Protein AF-A6KF03-F1 (afdb_monomer_lite)

Radius of gyration: 18.95 Å; chains: 1; bounding box: 45×36×50 Å

InterPro domains:
  IPR009294 Gamma-secretase subunit Aph-1 [PF06105] (5-38)
  IPR009294 Gamma-secretase subunit Aph-1 [PF06105] (39-144)
  IPR009294 Gamma-secretase subunit Aph-1 [PTHR12889] (39-144)

pLDDT: mean 87.77, std 11.68, range [56.84, 97.94]

Foldseek 3Di:
DAPVLLVVLCCLQCVVLVVCCVVQCVVCVPLLVCLVVVVSQVVVCVVPVPDDRRDLQSNLQVQLLVVLVVVLCVQPVVVSNCSNDPDAPQPVHDDSCVSVVSSNLSNVSNVLSSVLSNQCSVCVVVVPVVSVVVSVVVVVVSVVD

Secondary structure (DSSP, 8-state):
-HHHHHHHHHHHHHHHHHHHIIIIITTSHHHHHHHHTTHHHHHHHHH-TTSPPPPHHHHHHHHHHHHHHHHHHHHHHHHHHHTTSS--S-TTS--TTHHHHHHHHHHHHHHHHHHHHHHHHHHHHTT-HHHHHHHHHHHHHHHT-

Sequence (145 aa):
MTAPVFFGCAFIAFGPALALYLFTIATDPLRVIFLIAGKASEGLKSINPEETAPSMRLLAYVSGLGFGIMSGVFSFVNTLSNALGPGTVGIHGDSPQFFLNSAFMTLVIIMLHVFWGIVFFDGCEKNKWYILLTVLLTHLLVSTQ

Structure (mmCIF, N/CA/C/O backbone):
data_AF-A6KF03-F1
#
_entry.id   AF-A6KF03-F1
#
loop_
_atom_site.group_PDB
_atom_site.id
_atom_site.type_symbol
_atom_site.label_atom_id
_atom_site.label_alt_id
_atom_site.label_comp_id
_atom_site.label_asym_id
_atom_site.label_entity_id
_atom_site.label_seq_id
_atom_site.pdbx_PDB_ins_code
_atom_site.Cartn_x
_atom_site.Cartn_y
_atom_site.Cartn_z
_atom_site.occupancy
_atom_site.B_iso_or_equiv
_atom_site.auth_seq_id
_atom_site.auth_comp_id
_atom_site.auth_asym_id
_atom_site.auth_atom_id
_atom_site.pdbx_PDB_model_num
ATOM 1 N N . MET A 1 1 ? 10.019 3.282 -23.980 1.00 56.84 1 MET A N 1
ATOM 2 C CA . MET A 1 1 ? 9.381 2.595 -22.831 1.00 56.84 1 MET A CA 1
ATOM 3 C C . MET A 1 1 ? 9.131 3.522 -21.633 1.00 56.84 1 MET A C 1
ATOM 5 O O . MET A 1 1 ? 8.214 3.261 -20.875 1.00 56.84 1 MET A O 1
ATOM 9 N N . THR A 1 2 ? 9.873 4.624 -21.498 1.00 75.94 2 THR A N 1
ATOM 10 C CA . THR A 1 2 ? 10.131 5.369 -20.250 1.00 75.94 2 THR A CA 1
ATOM 11 C C . THR A 1 2 ? 8.918 5.920 -19.490 1.00 75.94 2 THR A C 1
ATOM 13 O O . THR A 1 2 ? 8.651 5.500 -18.371 1.00 75.94 2 THR A O 1
ATOM 16 N N . ALA A 1 3 ? 8.144 6.836 -20.076 1.00 87.88 3 ALA A N 1
ATOM 17 C CA . ALA A 1 3 ? 7.003 7.436 -19.378 1.00 87.88 3 ALA A CA 1
ATOM 18 C C . ALA A 1 3 ? 5.793 6.484 -19.248 1.00 87.88 3 ALA A C 1
ATOM 20 O O . ALA A 1 3 ? 5.245 6.384 -18.152 1.00 87.88 3 ALA A O 1
ATOM 21 N N . PRO A 1 4 ? 5.377 5.732 -20.293 1.00 91.81 4 PRO A N 1
ATOM 22 C CA . PRO A 1 4 ? 4.235 4.825 -20.171 1.00 91.81 4 PRO A CA 1
ATOM 23 C C . PRO A 1 4 ? 4.461 3.692 -19.164 1.00 91.81 4 PRO A C 1
ATOM 25 O O . PRO A 1 4 ? 3.544 3.362 -18.416 1.00 91.81 4 PRO A O 1
ATOM 28 N N . VAL A 1 5 ? 5.673 3.120 -19.105 1.00 92.31 5 VAL A N 1
ATOM 29 C CA . VAL A 1 5 ? 6.007 2.080 -18.116 1.00 92.31 5 VAL A CA 1
ATOM 30 C C . VAL A 1 5 ? 6.048 2.674 -16.712 1.00 92.31 5 VAL A C 1
ATOM 32 O O . VAL A 1 5 ? 5.473 2.076 -15.806 1.00 92.31 5 VAL A O 1
ATOM 35 N N . PHE A 1 6 ? 6.642 3.859 -16.533 1.00 95.06 6 PHE A N 1
ATOM 36 C CA . PHE A 1 6 ? 6.627 4.569 -15.253 1.00 95.06 6 PHE A CA 1
ATOM 37 C C . PHE A 1 6 ? 5.198 4.801 -14.746 1.00 95.06 6 PHE A C 1
ATOM 39 O O . PHE A 1 6 ? 4.854 4.343 -13.659 1.00 95.06 6 PHE A O 1
ATOM 46 N N . PHE A 1 7 ? 4.339 5.449 -15.540 1.00 96.25 7 PHE A N 1
ATOM 47 C CA . PHE A 1 7 ? 2.962 5.732 -15.123 1.00 96.25 7 PHE A CA 1
ATOM 48 C C . PHE A 1 7 ? 2.141 4.452 -14.943 1.00 96.25 7 PHE A C 1
ATOM 50 O O . PHE A 1 7 ? 1.396 4.344 -13.973 1.00 96.25 7 PHE A O 1
ATOM 57 N N . GLY A 1 8 ? 2.314 3.456 -15.817 1.00 96.25 8 GLY A N 1
ATOM 58 C CA . GLY A 1 8 ? 1.654 2.157 -15.681 1.00 96.25 8 GLY A CA 1
ATOM 59 C C . GLY A 1 8 ? 2.017 1.458 -14.369 1.00 96.25 8 GLY A C 1
ATOM 60 O O . GLY A 1 8 ? 1.130 1.067 -13.613 1.00 96.25 8 GLY A O 1
ATOM 61 N N . CYS A 1 9 ? 3.309 1.368 -14.049 1.00 96.56 9 CYS A N 1
ATOM 62 C CA . CYS A 1 9 ? 3.778 0.758 -12.806 1.00 96.56 9 CYS A CA 1
ATOM 63 C C . CYS A 1 9 ? 3.357 1.565 -11.571 1.00 96.56 9 CYS A C 1
ATOM 65 O O . CYS A 1 9 ? 2.952 0.980 -10.568 1.00 96.56 9 CYS A O 1
ATOM 67 N N . ALA A 1 10 ? 3.398 2.899 -11.644 1.00 97.19 10 ALA A N 1
ATOM 68 C CA . ALA A 1 10 ? 2.952 3.773 -10.563 1.00 97.19 10 ALA A CA 1
ATOM 69 C C . ALA A 1 10 ? 1.459 3.581 -10.254 1.00 97.19 10 ALA A C 1
ATOM 71 O O . ALA A 1 10 ? 1.082 3.455 -9.089 1.00 97.19 10 ALA A O 1
ATOM 72 N N . PHE A 1 11 ? 0.608 3.513 -11.284 1.00 97.75 11 PHE A N 1
ATOM 73 C CA . PHE A 1 11 ? -0.829 3.305 -11.105 1.00 97.75 11 PHE A CA 1
ATOM 74 C C . PHE A 1 11 ? -1.176 1.890 -10.648 1.00 97.75 11 PHE A C 1
ATOM 76 O O . PHE A 1 11 ? -2.100 1.740 -9.854 1.00 97.75 11 PHE A O 1
ATOM 83 N N . ILE A 1 12 ? -0.433 0.867 -11.075 1.00 97.94 12 ILE A N 1
ATOM 84 C CA . ILE A 1 12 ? -0.610 -0.491 -10.541 1.00 97.94 12 ILE A CA 1
ATOM 85 C C . ILE A 1 12 ? -0.260 -0.516 -9.050 1.00 97.94 12 ILE A C 1
ATOM 87 O O . ILE A 1 12 ? -1.077 -0.950 -8.244 1.00 97.94 12 ILE A O 1
ATOM 91 N N . ALA A 1 13 ? 0.918 -0.009 -8.679 1.00 97.56 13 ALA A N 1
ATOM 92 C CA . ALA A 1 13 ? 1.412 -0.069 -7.307 1.00 97.56 13 ALA A CA 1
ATOM 93 C C . ALA A 1 13 ? 0.579 0.787 -6.340 1.00 97.56 13 ALA A C 1
ATOM 95 O O . ALA A 1 13 ? 0.150 0.311 -5.291 1.00 97.56 13 ALA A O 1
ATOM 96 N N . PHE A 1 14 ? 0.336 2.054 -6.689 1.00 97.88 14 PHE A N 1
ATOM 97 C CA . PHE A 1 14 ? -0.230 3.047 -5.773 1.00 97.88 14 PHE A CA 1
ATOM 98 C C . PHE A 1 14 ? -1.656 3.475 -6.120 1.00 97.88 14 PHE A C 1
ATOM 100 O O . PHE A 1 14 ? -2.293 4.125 -5.297 1.00 97.88 14 PHE A O 1
ATOM 107 N N . GLY A 1 15 ? -2.189 3.125 -7.293 1.00 97.44 15 GLY A N 1
ATOM 108 C CA . GLY A 1 15 ? -3.520 3.560 -7.734 1.00 97.44 15 GLY A CA 1
ATOM 109 C C . GLY A 1 15 ? -4.640 3.166 -6.767 1.00 97.44 15 GLY A C 1
ATOM 110 O O . GLY A 1 15 ? -5.380 4.048 -6.331 1.00 97.44 15 GLY A O 1
ATOM 111 N N . PRO A 1 16 ? -4.744 1.890 -6.350 1.00 96.81 16 PRO A N 1
ATOM 112 C CA . PRO A 1 16 ? -5.735 1.478 -5.357 1.00 96.81 16 PRO A CA 1
ATOM 113 C C . PRO A 1 16 ? -5.558 2.191 -4.013 1.00 96.81 16 PRO A C 1
ATOM 115 O O . PRO A 1 16 ? -6.536 2.651 -3.431 1.00 96.81 16 PRO A O 1
ATOM 118 N N . ALA A 1 17 ? -4.318 2.360 -3.546 1.00 96.00 17 ALA A N 1
ATOM 119 C CA . ALA A 1 17 ?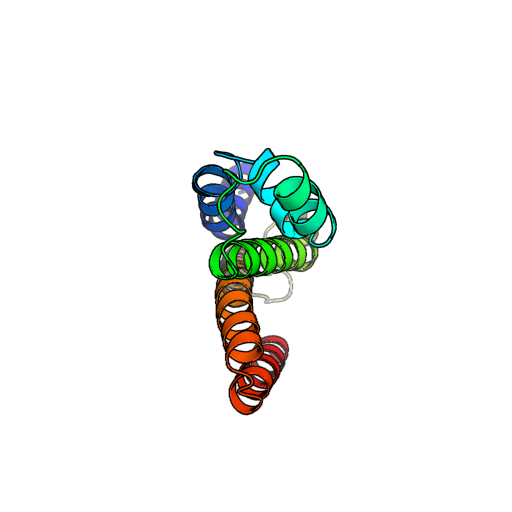 -4.026 3.063 -2.298 1.00 96.00 17 ALA A CA 1
ATOM 120 C C . ALA A 1 17 ? -4.404 4.554 -2.363 1.00 96.00 17 ALA A C 1
ATOM 122 O O . ALA A 1 17 ? -4.962 5.094 -1.410 1.00 96.00 17 ALA A O 1
ATOM 123 N N . LEU A 1 18 ? -4.153 5.203 -3.504 1.00 95.62 18 LEU A N 1
ATOM 124 C CA . LEU A 1 18 ? -4.541 6.584 -3.770 1.00 95.62 18 LEU A CA 1
ATOM 125 C C . LEU A 1 18 ? -6.064 6.730 -3.835 1.00 95.62 18 LEU A C 1
ATOM 127 O O . LEU A 1 18 ? -6.605 7.658 -3.242 1.00 95.62 18 LEU A O 1
ATOM 131 N N . ALA A 1 19 ? -6.762 5.811 -4.506 1.00 95.69 19 ALA A N 1
ATOM 132 C CA . ALA A 1 19 ? -8.222 5.806 -4.548 1.00 95.69 19 ALA A CA 1
ATOM 133 C C . ALA A 1 19 ? -8.807 5.666 -3.136 1.00 95.69 19 ALA A C 1
ATOM 135 O O . ALA A 1 19 ? -9.644 6.469 -2.728 1.00 95.69 19 ALA A O 1
ATOM 136 N N . LEU A 1 20 ? -8.304 4.702 -2.362 1.00 93.56 20 LEU A N 1
ATOM 137 C CA . LEU A 1 20 ? -8.667 4.523 -0.961 1.00 93.56 20 LEU A CA 1
ATOM 138 C C . LEU A 1 20 ? -8.415 5.802 -0.155 1.00 93.56 20 LEU A C 1
ATOM 140 O O . LEU A 1 20 ? -9.325 6.273 0.520 1.00 93.56 20 LEU A O 1
ATOM 144 N N . TYR A 1 21 ? -7.239 6.420 -0.270 1.00 92.38 21 TYR A N 1
ATOM 145 C CA . TYR A 1 21 ? -6.925 7.676 0.413 1.00 92.38 21 TYR A CA 1
ATOM 146 C C . TYR A 1 21 ? -7.903 8.806 0.049 1.00 92.38 21 TYR A C 1
ATOM 148 O O . TYR A 1 21 ? -8.469 9.438 0.943 1.00 92.38 21 TYR A O 1
ATOM 156 N N . LEU A 1 22 ? -8.147 9.038 -1.243 1.00 93.56 22 LEU A N 1
ATOM 157 C CA . LEU A 1 22 ? -9.008 10.122 -1.723 1.00 93.56 22 LEU A CA 1
ATOM 158 C C . LEU A 1 22 ? -10.473 9.948 -1.301 1.00 93.56 22 LEU A C 1
ATOM 160 O O . LEU A 1 22 ? -11.103 10.914 -0.878 1.00 93.56 22 LEU A O 1
ATOM 164 N N . PHE A 1 23 ? -11.010 8.729 -1.385 1.00 89.69 23 PHE A N 1
ATOM 165 C CA . PHE A 1 23 ? -12.417 8.465 -1.067 1.00 89.69 23 PHE A CA 1
ATOM 166 C C . PHE A 1 23 ? -12.702 8.267 0.424 1.00 89.69 23 PHE A C 1
ATOM 168 O O . PHE A 1 23 ? -13.864 8.306 0.816 1.00 89.69 23 PHE A O 1
ATOM 175 N N . THR A 1 24 ? -11.683 8.021 1.254 1.00 86.38 24 THR A N 1
ATOM 176 C CA . THR A 1 24 ? -11.899 7.731 2.684 1.00 86.38 24 THR A CA 1
ATOM 177 C C . THR A 1 24 ? -11.248 8.739 3.620 1.00 86.38 24 THR A C 1
ATOM 179 O O . THR A 1 24 ? -11.886 9.166 4.578 1.00 86.38 24 THR A O 1
ATOM 182 N N . ILE A 1 25 ? -10.003 9.144 3.362 1.00 86.31 25 ILE A N 1
ATOM 183 C CA . ILE A 1 25 ? -9.245 10.035 4.251 1.00 86.31 25 ILE A CA 1
ATOM 184 C C . ILE A 1 25 ? -9.424 11.491 3.828 1.00 86.31 25 ILE A C 1
ATOM 186 O O . ILE A 1 25 ? -9.673 12.348 4.672 1.00 86.31 25 ILE A O 1
ATOM 190 N N . ALA A 1 26 ? -9.328 11.782 2.529 1.00 87.94 26 ALA A N 1
ATOM 191 C CA . ALA A 1 26 ? -9.373 13.159 2.038 1.00 87.94 26 ALA A CA 1
ATOM 192 C C . ALA A 1 26 ? -10.765 13.809 2.151 1.00 87.94 26 ALA A C 1
ATOM 194 O O . ALA A 1 26 ? -10.866 15.032 2.101 1.00 87.94 26 ALA A O 1
ATOM 195 N N . THR A 1 27 ? -11.830 13.018 2.322 1.00 84.50 27 THR A N 1
ATOM 196 C CA . THR A 1 27 ? -13.196 13.530 2.513 1.00 84.50 27 THR A CA 1
ATOM 197 C C . THR A 1 27 ? -13.391 14.189 3.881 1.00 84.50 27 THR A C 1
ATOM 199 O O . THR A 1 27 ? -14.152 15.146 3.982 1.00 84.50 27 THR A O 1
ATOM 202 N N . ASP A 1 28 ? -12.697 13.713 4.920 1.00 81.19 28 ASP A N 1
ATOM 203 C CA . ASP A 1 28 ? -12.782 14.270 6.277 1.00 81.19 28 ASP A CA 1
ATOM 204 C C . ASP A 1 28 ? -11.419 14.190 7.002 1.00 81.19 28 ASP A C 1
ATOM 206 O O . ASP A 1 28 ? -11.222 13.400 7.935 1.00 81.19 28 ASP A O 1
ATOM 210 N N . PRO A 1 29 ? -10.424 14.981 6.553 1.00 78.75 29 PRO A N 1
ATOM 211 C CA . PRO A 1 29 ? -9.049 14.868 7.034 1.00 78.75 29 PRO A CA 1
ATOM 212 C C . PRO A 1 29 ? -8.907 15.291 8.500 1.00 78.75 29 PRO A C 1
ATOM 214 O O . PRO A 1 29 ? -8.091 14.724 9.225 1.00 78.75 29 PRO A O 1
ATOM 217 N N . LEU A 1 30 ? -9.714 16.254 8.962 1.00 74.38 30 LEU A N 1
ATOM 218 C CA . LEU A 1 30 ? -9.687 16.726 10.348 1.00 74.38 30 LEU A CA 1
ATOM 219 C C . LEU A 1 30 ? -10.111 15.615 11.308 1.00 74.38 30 LEU A C 1
ATOM 221 O O . LEU A 1 30 ? -9.406 15.349 12.283 1.00 74.38 30 LEU A O 1
ATOM 225 N N . ARG A 1 31 ? -11.196 14.899 10.994 1.00 70.56 31 ARG A N 1
ATOM 226 C CA . ARG A 1 31 ? -11.654 13.766 11.801 1.00 70.56 31 ARG A CA 1
ATOM 227 C C . ARG A 1 31 ? -10.596 12.671 11.901 1.00 70.56 31 ARG A C 1
ATOM 229 O O . ARG A 1 31 ? -10.385 12.132 12.985 1.00 70.56 31 ARG A O 1
ATOM 236 N N . VAL A 1 32 ? -9.897 12.370 10.804 1.00 74.12 32 VAL A N 1
ATOM 237 C CA . VAL A 1 32 ? -8.805 11.379 10.787 1.00 74.12 32 VAL A CA 1
ATOM 238 C C . VAL A 1 32 ? -7.612 11.823 11.643 1.00 74.12 32 VAL A C 1
ATOM 240 O O . VAL A 1 32 ? -7.046 11.010 12.376 1.00 74.12 32 VAL A O 1
ATOM 243 N N . ILE A 1 33 ? -7.250 13.107 11.613 1.00 73.69 33 ILE A N 1
ATOM 244 C CA . ILE A 1 33 ? -6.171 13.652 12.451 1.00 73.69 33 ILE A CA 1
ATOM 245 C C . ILE A 1 33 ? -6.530 13.536 13.940 1.00 73.69 33 ILE A C 1
ATOM 247 O O . ILE A 1 33 ? -5.717 13.054 14.732 1.00 73.69 33 ILE A O 1
ATOM 251 N N . PHE A 1 34 ? -7.755 13.904 14.324 1.00 66.62 34 PHE A N 1
ATOM 252 C CA . PHE A 1 34 ? -8.215 13.777 15.712 1.00 66.62 34 PHE A CA 1
ATOM 253 C C . PHE A 1 34 ? -8.321 12.315 16.176 1.00 66.62 34 PHE A C 1
ATOM 255 O O . PHE A 1 34 ? -7.983 12.014 17.322 1.00 66.62 34 PHE A O 1
ATOM 262 N N . LEU A 1 35 ? -8.709 11.403 15.277 1.00 69.12 35 LEU A N 1
ATOM 263 C CA . LEU A 1 35 ? -8.715 9.949 15.488 1.00 69.12 35 LEU A CA 1
ATOM 264 C C . LEU A 1 35 ? -7.331 9.405 15.870 1.00 69.12 35 LEU A C 1
ATOM 266 O O . LEU A 1 35 ? -7.214 8.633 16.820 1.00 69.12 35 LEU A O 1
ATOM 270 N N . ILE A 1 36 ? -6.284 9.812 15.146 1.00 68.44 36 ILE A N 1
ATOM 271 C CA . ILE A 1 36 ? -4.901 9.372 15.401 1.00 68.44 36 ILE A CA 1
ATOM 272 C C . ILE A 1 36 ? -4.360 9.996 16.691 1.00 68.44 36 ILE A C 1
ATOM 274 O O . ILE A 1 36 ? -3.629 9.350 17.441 1.00 68.44 36 ILE A O 1
ATOM 278 N N . ALA A 1 37 ? -4.744 11.239 16.980 1.00 67.38 37 ALA A N 1
ATOM 279 C CA . ALA A 1 37 ? -4.289 11.959 18.160 1.00 67.38 37 ALA A CA 1
ATOM 280 C C . ALA A 1 37 ? -4.878 11.437 19.488 1.00 67.38 37 ALA A C 1
ATOM 282 O O . ALA A 1 37 ? -4.523 11.991 20.527 1.00 67.38 37 ALA A O 1
ATOM 283 N N . GLY A 1 38 ? -5.719 10.387 19.477 1.00 59.25 38 GLY A N 1
ATOM 284 C CA . GLY A 1 38 ? -6.126 9.530 20.608 1.00 59.25 38 GLY A CA 1
ATOM 285 C C . GLY A 1 38 ? -6.555 10.266 21.885 1.00 59.25 38 GLY A C 1
ATOM 286 O O . GLY A 1 38 ? -7.739 10.437 22.156 1.00 59.25 38 GLY A O 1
ATOM 287 N N . LYS A 1 39 ? -5.574 10.760 22.645 1.00 60.41 39 LYS A N 1
ATOM 288 C CA . LYS A 1 39 ? -5.724 11.694 23.774 1.00 60.41 39 LYS A CA 1
ATOM 289 C C . LYS A 1 39 ? -6.515 12.957 23.414 1.00 60.41 39 LYS A C 1
ATOM 291 O O . LYS A 1 39 ? -7.273 13.463 24.236 1.00 60.41 39 LYS A O 1
ATOM 296 N N . ALA A 1 40 ? -6.349 13.469 22.193 1.00 59.84 40 ALA A N 1
ATOM 297 C CA . ALA A 1 40 ? -7.077 14.646 21.729 1.00 59.84 40 ALA A CA 1
ATOM 298 C C . ALA A 1 40 ? -8.574 14.362 21.560 1.00 59.84 40 ALA A C 1
ATOM 300 O O . ALA A 1 40 ? -9.375 15.239 21.850 1.00 59.84 40 ALA A O 1
ATOM 301 N N . SER A 1 41 ? -8.959 13.142 21.164 1.00 60.34 41 SER A N 1
ATOM 302 C CA . SER A 1 41 ? -10.371 12.761 21.048 1.00 60.34 41 SER A CA 1
ATOM 303 C C . SER A 1 41 ? -11.056 12.660 22.414 1.00 60.34 41 SER A C 1
ATOM 305 O O . SER A 1 41 ? -12.185 13.122 22.561 1.00 60.34 41 SER A O 1
ATOM 307 N N . GLU A 1 42 ? -10.371 12.130 23.434 1.00 64.94 42 GLU A N 1
ATOM 308 C CA . GLU A 1 42 ? -10.876 12.145 24.816 1.00 64.94 42 GLU A CA 1
ATOM 309 C C . GLU A 1 42 ? -11.058 13.582 25.333 1.00 64.94 42 GLU A C 1
ATOM 311 O O . GLU A 1 42 ? -12.075 13.895 25.954 1.00 64.94 42 GLU A O 1
ATOM 316 N N . GLY A 1 43 ? -10.111 14.475 25.018 1.00 65.50 43 GLY A N 1
ATOM 317 C CA . GLY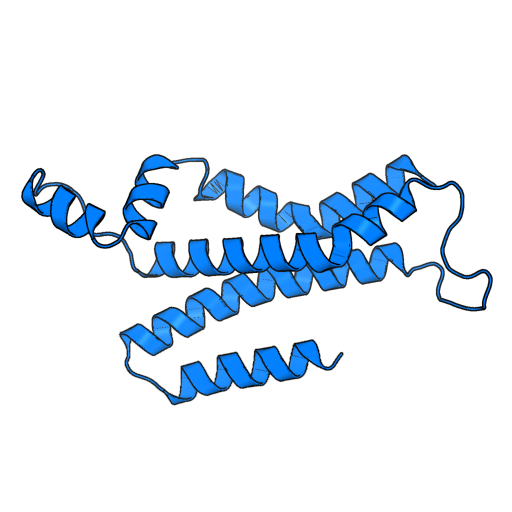 A 1 43 ? -10.206 15.900 25.339 1.00 65.50 43 GLY A CA 1
ATOM 318 C C . GLY A 1 43 ? -11.334 16.618 24.587 1.00 65.50 43 GLY A C 1
ATOM 319 O O . GLY A 1 43 ? -12.082 17.380 25.194 1.00 65.50 43 GLY A O 1
ATOM 320 N N . LEU A 1 44 ? -11.515 16.337 23.296 1.00 63.81 44 LEU A N 1
ATOM 321 C CA . LEU A 1 44 ? -12.544 16.961 22.459 1.00 63.81 44 LEU A CA 1
ATOM 322 C C . LEU A 1 44 ? -13.954 16.526 22.880 1.00 63.81 44 LEU A C 1
ATOM 324 O O . LEU A 1 44 ? -14.832 17.372 23.033 1.00 63.81 44 LEU A O 1
ATOM 328 N N . LYS A 1 45 ? -14.133 15.250 23.241 1.00 64.94 45 LYS A N 1
ATOM 329 C CA . LYS A 1 45 ? -15.384 14.714 23.800 1.00 64.94 45 LYS A CA 1
ATOM 330 C C . LYS A 1 45 ? -15.771 15.353 25.140 1.00 64.94 45 LYS A C 1
ATOM 332 O O . LYS A 1 45 ? -16.953 15.447 25.457 1.00 64.94 45 LYS A O 1
ATOM 337 N N . SER A 1 46 ? -14.789 15.801 25.928 1.00 69.50 46 SER A N 1
ATOM 338 C CA . SER A 1 46 ? -15.043 16.529 27.181 1.00 69.50 46 SER A CA 1
ATOM 339 C C . SER A 1 46 ? -15.536 17.968 26.962 1.00 69.50 46 SER A C 1
ATOM 341 O O . SER A 1 46 ? -16.182 18.530 27.843 1.00 69.50 46 SER A O 1
ATOM 343 N N . ILE A 1 47 ? -15.263 18.548 25.785 1.00 73.19 47 ILE A N 1
ATOM 344 C CA . ILE A 1 47 ? -15.621 19.926 25.408 1.00 73.19 47 ILE A CA 1
ATOM 345 C C . ILE A 1 47 ? -16.885 19.948 24.533 1.00 73.19 47 ILE A C 1
ATOM 347 O O . ILE A 1 47 ? -17.701 20.858 24.662 1.00 73.19 47 ILE A O 1
ATOM 351 N N . ASN A 1 48 ? -17.069 18.945 23.670 1.00 69.94 48 ASN A N 1
ATOM 352 C CA . ASN A 1 48 ? -18.229 18.792 22.799 1.00 69.94 48 ASN A CA 1
ATOM 353 C C . ASN A 1 48 ? -18.838 17.375 22.920 1.00 69.94 48 ASN A C 1
ATOM 355 O O . ASN A 1 48 ? -18.406 16.452 22.225 1.00 69.94 48 ASN A O 1
ATOM 359 N N . PRO A 1 49 ? -19.854 17.177 23.781 1.00 64.19 49 PRO A N 1
ATOM 360 C CA . PRO A 1 49 ? -20.445 15.863 24.040 1.00 64.19 49 PRO A CA 1
ATOM 361 C C . PRO A 1 49 ? -21.281 15.303 22.876 1.00 64.19 49 PRO A C 1
ATOM 363 O O . PRO A 1 49 ? -21.622 14.121 22.908 1.00 64.19 49 PRO A O 1
ATOM 366 N N . GLU A 1 50 ? -21.603 16.108 21.855 1.00 61.62 50 GLU A N 1
ATOM 367 C CA . GLU A 1 50 ? -22.285 15.631 20.640 1.00 61.62 50 GLU A CA 1
ATOM 368 C C . GLU A 1 50 ? -21.339 14.925 19.656 1.00 61.62 50 GLU A C 1
ATOM 370 O O . GLU A 1 50 ? -21.785 14.307 18.685 1.00 61.62 50 GLU A O 1
ATOM 375 N N . GLU A 1 51 ? -20.025 14.974 19.891 1.00 61.75 51 GLU A N 1
ATOM 376 C CA . GLU A 1 51 ? -19.067 14.374 18.976 1.00 61.75 51 GLU A CA 1
ATOM 377 C C . GLU A 1 51 ? -19.066 12.841 19.091 1.00 61.75 51 GLU A C 1
ATOM 379 O O . GLU A 1 51 ? -18.811 12.238 20.140 1.00 61.75 51 GLU A O 1
ATOM 384 N N . THR A 1 52 ? -19.384 12.182 17.976 1.00 59.62 52 THR A N 1
ATOM 385 C CA . THR A 1 52 ? -19.482 10.722 17.914 1.00 59.62 52 THR A CA 1
ATOM 386 C C . THR A 1 52 ? -18.104 10.102 18.126 1.00 59.62 52 THR A C 1
ATOM 388 O O . THR A 1 52 ? -17.151 10.456 17.433 1.00 59.62 52 THR A O 1
ATOM 391 N N . ALA A 1 53 ? -18.004 9.148 19.059 1.00 57.75 53 ALA A N 1
ATOM 392 C CA . ALA A 1 53 ? -16.740 8.504 19.398 1.00 57.75 53 ALA A CA 1
ATOM 393 C C . ALA A 1 53 ? -16.005 7.974 18.145 1.00 57.75 53 ALA A C 1
ATOM 395 O O . ALA A 1 53 ? -16.645 7.418 17.242 1.00 57.75 53 ALA A O 1
ATOM 396 N N . PRO A 1 54 ? -14.670 8.119 18.083 1.00 63.00 54 PRO A N 1
ATOM 397 C CA . PRO A 1 54 ? -13.869 7.610 16.979 1.00 63.00 54 PRO A CA 1
ATOM 398 C C . PRO A 1 54 ? -14.098 6.108 16.781 1.00 63.00 54 PRO A C 1
ATOM 400 O O . PRO A 1 54 ? -13.919 5.314 17.703 1.00 63.00 54 PRO A O 1
ATOM 403 N N . SER A 1 55 ? -14.480 5.684 15.572 1.00 73.25 55 SER A N 1
ATOM 404 C CA . SER A 1 55 ? -14.650 4.257 15.292 1.00 73.25 55 SER A CA 1
ATOM 405 C C . SER A 1 55 ? -13.279 3.581 15.190 1.00 73.25 55 SER A C 1
ATOM 407 O O . SER A 1 55 ? -12.526 3.877 14.259 1.00 73.25 55 SER A O 1
ATOM 409 N N . MET A 1 56 ? -12.984 2.632 16.085 1.00 77.31 56 MET A N 1
ATOM 410 C CA . MET A 1 56 ? -11.750 1.821 16.082 1.00 77.31 56 MET A CA 1
ATOM 411 C C . MET A 1 56 ? -11.454 1.206 14.702 1.00 77.31 56 MET A C 1
ATOM 413 O O . MET A 1 56 ? -10.309 1.124 14.273 1.00 77.31 56 MET A O 1
ATOM 417 N N . ARG A 1 57 ? -12.505 0.852 13.953 1.00 82.62 57 ARG A N 1
ATOM 418 C CA . ARG A 1 57 ? -12.410 0.323 12.583 1.00 82.62 57 ARG A CA 1
ATOM 419 C C . ARG A 1 57 ? -11.773 1.303 11.597 1.00 82.62 57 ARG A C 1
ATOM 421 O O . ARG A 1 57 ? -10.957 0.892 10.779 1.00 82.62 57 ARG A O 1
ATOM 428 N N . LEU A 1 58 ? -12.135 2.584 11.675 1.00 84.50 58 LEU A N 1
ATOM 429 C CA . LEU A 1 58 ? -11.554 3.621 10.822 1.00 84.50 58 LEU A CA 1
ATOM 430 C C . LEU A 1 58 ? -10.087 3.854 11.190 1.00 84.50 58 LEU A C 1
ATOM 432 O O . LEU A 1 58 ? -9.254 3.935 10.297 1.00 84.50 58 LEU A O 1
ATOM 436 N N . LEU A 1 59 ? -9.758 3.876 12.486 1.00 84.62 59 LEU A N 1
ATOM 437 C CA . LEU A 1 59 ? -8.370 3.978 12.945 1.00 84.62 59 LEU A CA 1
ATOM 438 C C . LEU A 1 59 ? -7.520 2.807 12.433 1.00 84.62 59 LEU A C 1
ATOM 440 O O . LEU A 1 59 ? -6.436 3.022 11.896 1.00 84.62 59 LEU A O 1
ATOM 444 N N . ALA A 1 60 ? -8.035 1.582 12.544 1.00 90.62 60 ALA A N 1
ATOM 445 C CA . ALA A 1 60 ? -7.359 0.378 12.082 1.00 90.62 60 ALA A CA 1
ATOM 446 C C . ALA A 1 60 ? -7.087 0.396 10.575 1.00 90.62 60 ALA A C 1
ATOM 448 O O . ALA A 1 60 ? -5.982 0.089 10.126 1.00 90.62 60 ALA A O 1
ATOM 449 N N . TYR A 1 61 ? -8.092 0.802 9.801 1.00 91.88 61 TYR A N 1
ATOM 450 C CA . TYR A 1 61 ? -7.989 0.944 8.357 1.00 91.88 61 TYR A CA 1
ATOM 451 C C . TYR A 1 61 ? -6.986 2.039 7.953 1.00 91.88 61 TYR A C 1
ATOM 453 O O . TYR A 1 61 ? -6.106 1.779 7.134 1.00 91.88 61 TYR A O 1
ATOM 461 N N . VAL A 1 62 ? -7.067 3.235 8.552 1.00 91.12 62 VAL A N 1
ATOM 462 C CA . VAL A 1 62 ? -6.149 4.351 8.255 1.00 91.12 62 VAL A CA 1
ATOM 463 C C . VAL A 1 62 ? -4.715 3.992 8.639 1.00 91.12 62 VAL A C 1
ATOM 465 O O . VAL A 1 62 ? -3.790 4.262 7.874 1.00 91.12 62 VAL A O 1
ATOM 468 N N . SER A 1 63 ? -4.526 3.348 9.793 1.00 91.69 63 SER A N 1
ATOM 469 C CA . SER A 1 63 ? -3.216 2.877 10.241 1.00 91.69 63 SER A CA 1
ATOM 470 C C . SER A 1 63 ? -2.626 1.858 9.262 1.00 91.69 63 SER A C 1
ATOM 472 O O . SER A 1 63 ? -1.500 2.046 8.801 1.00 91.69 63 SER A O 1
ATOM 474 N N . GLY A 1 64 ? -3.396 0.833 8.878 1.00 95.25 64 GLY A N 1
ATOM 475 C CA . GLY A 1 64 ? -2.960 -0.174 7.909 1.00 95.25 64 GLY A CA 1
ATOM 476 C C . GLY A 1 64 ? -2.636 0.418 6.534 1.00 95.25 64 GLY A C 1
ATOM 477 O O . GLY A 1 64 ? -1.596 0.103 5.957 1.00 95.25 64 GLY A O 1
ATOM 478 N N . LEU A 1 65 ? -3.472 1.335 6.032 1.00 95.56 65 LEU A N 1
ATOM 479 C CA . LEU A 1 65 ? -3.232 2.032 4.764 1.00 95.56 65 LEU A CA 1
ATOM 480 C C . LEU A 1 65 ? -1.955 2.881 4.811 1.00 95.56 65 LEU A C 1
ATOM 482 O O . LEU A 1 65 ? -1.162 2.838 3.872 1.00 95.56 65 LEU A O 1
ATOM 486 N N . GLY A 1 66 ? -1.726 3.608 5.908 1.00 94.94 66 GLY A N 1
ATOM 487 C CA . GLY A 1 66 ? -0.519 4.410 6.106 1.00 94.94 66 GLY A CA 1
ATOM 488 C C . GLY A 1 66 ? 0.756 3.563 6.113 1.00 94.94 66 GLY A C 1
ATOM 489 O O . GLY A 1 66 ? 1.698 3.868 5.379 1.00 94.94 66 GLY A O 1
ATOM 490 N N . PHE A 1 67 ? 0.771 2.466 6.879 1.00 95.19 67 PHE A N 1
ATOM 491 C CA . PHE A 1 67 ? 1.901 1.532 6.880 1.00 95.19 67 PHE A CA 1
ATOM 492 C C . PHE A 1 67 ? 2.131 0.902 5.504 1.00 95.19 67 PHE A C 1
ATOM 494 O O . PHE A 1 67 ? 3.272 0.842 5.047 1.00 95.19 67 PHE A O 1
ATOM 501 N N . GLY A 1 68 ? 1.058 0.492 4.822 1.00 96.81 68 GLY A N 1
ATOM 502 C CA . GLY A 1 68 ? 1.133 -0.065 3.476 1.00 96.81 68 GLY A CA 1
ATOM 503 C C . GLY A 1 68 ? 1.772 0.904 2.486 1.00 96.81 68 GLY A C 1
ATOM 504 O O . GLY A 1 68 ? 2.761 0.550 1.846 1.00 96.81 68 GLY A O 1
ATOM 505 N N . ILE A 1 69 ? 1.262 2.139 2.397 1.00 96.88 69 ILE A N 1
ATOM 506 C CA . ILE A 1 69 ? 1.791 3.169 1.488 1.00 96.88 69 ILE A CA 1
ATOM 507 C C . ILE A 1 69 ? 3.269 3.438 1.772 1.00 96.88 69 ILE A C 1
ATOM 509 O O . ILE A 1 69 ? 4.067 3.445 0.837 1.00 96.88 69 ILE A O 1
ATOM 513 N N . MET A 1 70 ? 3.654 3.618 3.039 1.00 96.31 70 MET A N 1
ATOM 514 C CA . MET A 1 70 ? 5.052 3.884 3.391 1.00 96.31 70 MET A CA 1
ATOM 515 C C . MET A 1 70 ? 5.964 2.707 3.035 1.00 96.31 70 MET A C 1
ATOM 517 O O . MET A 1 70 ? 7.011 2.915 2.424 1.00 96.31 70 MET A O 1
ATOM 521 N N . SER A 1 71 ? 5.548 1.474 3.330 1.00 95.25 71 SER A N 1
ATOM 522 C CA . SER A 1 71 ? 6.274 0.261 2.934 1.00 95.25 71 SER A CA 1
ATOM 523 C C . SER A 1 71 ? 6.442 0.166 1.408 1.00 95.25 71 SER A C 1
ATOM 525 O O . SER A 1 71 ? 7.540 -0.075 0.896 1.00 95.25 71 SER A O 1
ATOM 527 N N . GLY A 1 72 ? 5.378 0.457 0.655 1.00 95.69 72 GLY A N 1
ATOM 528 C CA . GLY A 1 72 ? 5.409 0.490 -0.806 1.00 95.69 72 GLY A CA 1
ATOM 529 C C . GLY A 1 72 ? 6.320 1.584 -1.371 1.00 95.69 72 GLY A C 1
ATOM 530 O O . GLY A 1 72 ? 7.075 1.345 -2.312 1.00 95.69 72 GLY A O 1
ATOM 531 N N . VAL A 1 73 ? 6.306 2.776 -0.769 1.00 96.69 73 VAL A N 1
ATOM 532 C CA . VAL A 1 73 ? 7.178 3.892 -1.160 1.00 96.69 73 VAL A CA 1
ATOM 533 C C . VAL A 1 73 ? 8.648 3.526 -0.965 1.00 96.69 73 VAL A C 1
ATOM 535 O O . VAL A 1 73 ? 9.442 3.675 -1.895 1.00 96.69 73 VAL A O 1
ATOM 538 N N . PHE A 1 74 ? 8.999 2.991 0.207 1.00 95.06 74 PHE A N 1
ATOM 539 C CA . PHE A 1 74 ? 10.370 2.585 0.522 1.00 95.06 74 PHE A CA 1
ATOM 540 C C . PHE A 1 74 ? 10.879 1.459 -0.385 1.00 95.06 74 PHE A C 1
ATOM 542 O O . PHE A 1 74 ? 12.040 1.480 -0.791 1.00 95.06 74 PHE A O 1
ATOM 549 N N . SER A 1 75 ? 10.023 0.493 -0.720 1.00 92.94 75 SER A N 1
ATOM 550 C CA . SER A 1 75 ? 10.413 -0.664 -1.534 1.00 92.94 75 SER A CA 1
ATOM 551 C C . SER A 1 75 ? 10.491 -0.370 -3.034 1.00 92.94 75 SER A C 1
ATOM 553 O O . SER A 1 75 ? 11.316 -0.974 -3.720 1.00 92.94 75 SER A O 1
ATOM 555 N N . PHE A 1 76 ? 9.669 0.546 -3.562 1.00 95.94 76 PHE A N 1
ATOM 556 C CA . PHE A 1 76 ? 9.493 0.662 -5.012 1.00 95.94 76 PHE A CA 1
ATOM 557 C C . PHE A 1 76 ? 9.893 1.997 -5.631 1.00 95.94 76 PHE A C 1
ATOM 559 O O . PHE A 1 76 ? 10.257 1.997 -6.801 1.00 95.94 76 PHE A O 1
ATOM 566 N N . VAL A 1 77 ? 9.895 3.128 -4.917 1.00 95.75 77 VAL A N 1
ATOM 567 C CA . VAL A 1 77 ? 10.081 4.446 -5.570 1.00 95.75 77 VAL A CA 1
ATOM 568 C C . VAL A 1 77 ? 11.434 4.584 -6.272 1.00 95.75 77 VAL A C 1
ATOM 570 O O . VAL A 1 77 ? 11.495 5.104 -7.386 1.00 95.75 77 VAL A O 1
ATOM 573 N N . ASN A 1 78 ? 12.507 4.056 -5.680 1.00 95.25 78 ASN A N 1
ATOM 574 C CA . ASN A 1 78 ? 13.829 4.067 -6.315 1.00 95.25 78 ASN A CA 1
ATOM 575 C C . ASN A 1 78 ? 13.849 3.219 -7.594 1.00 95.25 78 ASN A C 1
ATOM 577 O O . ASN A 1 78 ? 14.325 3.661 -8.637 1.00 95.25 78 ASN A O 1
ATOM 581 N N . THR A 1 79 ? 13.270 2.020 -7.536 1.00 93.56 79 THR A N 1
ATOM 582 C CA . THR A 1 79 ? 13.128 1.138 -8.698 1.00 93.56 79 THR A CA 1
ATOM 583 C C . THR A 1 79 ? 12.249 1.773 -9.772 1.00 93.56 79 THR A C 1
ATOM 585 O O . THR A 1 79 ? 12.606 1.778 -10.944 1.00 93.56 79 THR A O 1
ATOM 588 N N . LEU A 1 80 ? 11.129 2.370 -9.383 1.00 94.75 80 LEU A N 1
ATOM 589 C CA . LEU A 1 80 ? 10.210 3.059 -10.277 1.00 94.75 80 LEU A CA 1
ATOM 590 C C . LEU A 1 80 ? 10.895 4.232 -10.992 1.00 94.75 80 LEU A C 1
ATOM 592 O O . LEU A 1 80 ? 10.678 4.417 -12.186 1.00 94.75 80 LEU A O 1
ATOM 596 N N . SER A 1 81 ? 11.773 4.971 -10.307 1.00 94.62 81 SER A N 1
ATOM 597 C CA . SER A 1 81 ? 12.593 6.025 -10.921 1.00 94.62 81 SER A CA 1
ATOM 598 C C . SER A 1 81 ? 13.466 5.483 -12.060 1.00 94.62 81 SER A C 1
ATOM 600 O O . SER A 1 81 ? 13.520 6.074 -13.139 1.00 94.62 81 SER A O 1
ATOM 602 N N . ASN A 1 82 ? 14.063 4.299 -11.884 1.00 92.56 82 ASN A N 1
ATOM 603 C CA . ASN A 1 82 ? 14.877 3.665 -12.926 1.00 92.56 82 ASN A CA 1
ATOM 604 C C . ASN A 1 82 ? 14.065 3.302 -14.184 1.00 92.56 82 ASN A C 1
ATOM 606 O O . ASN A 1 82 ? 14.634 3.250 -15.274 1.00 92.56 82 ASN A O 1
ATOM 610 N N . ALA A 1 83 ? 12.744 3.112 -14.073 1.00 92.50 83 ALA A N 1
ATOM 611 C CA . ALA A 1 83 ? 11.874 2.829 -15.219 1.00 92.50 83 ALA A CA 1
ATOM 612 C C . ALA A 1 83 ? 11.724 4.020 -16.189 1.00 92.50 83 ALA A C 1
ATOM 614 O O . ALA A 1 83 ? 11.295 3.835 -17.329 1.00 92.50 83 ALA A O 1
ATOM 615 N N . LEU A 1 84 ? 12.099 5.238 -15.770 1.00 93.75 84 LEU A N 1
ATOM 616 C CA . LEU A 1 84 ? 12.181 6.408 -16.654 1.00 93.75 84 LEU A CA 1
ATOM 617 C C . LEU A 1 84 ? 13.386 6.343 -17.606 1.00 93.75 84 LEU A C 1
ATOM 619 O O . LEU A 1 84 ? 13.441 7.107 -18.571 1.00 93.75 84 LEU A O 1
ATOM 623 N N . GLY A 1 85 ? 14.347 5.450 -17.360 1.00 90.44 85 GLY A N 1
ATOM 624 C CA . GLY A 1 85 ? 15.491 5.226 -18.236 1.00 90.44 85 GLY A CA 1
ATOM 625 C C . GLY A 1 85 ? 15.107 4.482 -19.524 1.00 90.44 85 GLY A C 1
ATOM 626 O O . GLY A 1 85 ? 14.168 3.689 -19.532 1.00 90.44 85 GLY A O 1
ATOM 627 N N . PRO A 1 86 ? 15.825 4.697 -20.642 1.00 89.44 86 PRO A N 1
ATOM 628 C CA . PRO A 1 86 ? 15.496 4.082 -21.932 1.00 89.44 86 PRO A CA 1
ATOM 629 C C . PRO A 1 86 ? 15.685 2.554 -21.970 1.00 89.44 86 PRO A C 1
ATOM 631 O O . PRO A 1 86 ? 15.176 1.915 -22.890 1.00 89.44 86 PRO A O 1
ATOM 634 N N . GLY A 1 87 ? 16.400 1.977 -20.998 1.00 87.00 87 GLY A N 1
ATOM 635 C CA . GLY A 1 87 ? 16.644 0.540 -20.880 1.00 87.00 87 GLY A CA 1
ATOM 636 C C . GLY A 1 87 ? 15.654 -0.170 -19.952 1.00 87.00 87 GLY A C 1
ATOM 637 O O . GLY A 1 87 ? 15.110 0.430 -19.031 1.00 87.00 87 GLY A O 1
ATOM 638 N N . THR A 1 88 ? 15.455 -1.469 -20.183 1.00 86.88 88 THR A N 1
ATOM 639 C CA . THR A 1 88 ? 14.754 -2.370 -19.255 1.00 86.88 88 THR A CA 1
ATOM 640 C C . THR A 1 88 ? 15.744 -3.319 -18.578 1.00 86.88 88 THR A C 1
ATOM 642 O O . THR A 1 88 ? 16.869 -3.496 -19.050 1.00 86.88 88 THR A O 1
ATOM 645 N N . VAL A 1 89 ? 15.329 -3.928 -17.470 1.00 88.94 89 VAL A N 1
ATOM 646 C CA . VAL A 1 89 ? 16.098 -4.977 -16.786 1.00 88.94 89 VAL A CA 1
ATOM 647 C C . VAL A 1 89 ? 16.218 -6.205 -17.700 1.00 88.94 89 VAL A C 1
ATOM 649 O O . VAL A 1 89 ? 15.296 -6.495 -18.461 1.00 88.94 89 VAL A O 1
ATOM 652 N N . GLY A 1 90 ? 17.356 -6.906 -17.650 1.00 89.62 90 GLY A N 1
ATOM 653 C CA . GLY A 1 90 ? 17.551 -8.161 -18.393 1.00 89.62 90 GLY A CA 1
ATOM 654 C C . GLY A 1 90 ? 18.866 -8.311 -19.157 1.00 89.62 90 GLY A C 1
ATOM 655 O O . GLY A 1 90 ? 19.098 -9.359 -19.751 1.00 89.62 90 GLY A O 1
ATOM 656 N N . ILE A 1 91 ? 19.769 -7.322 -19.119 1.00 89.88 91 ILE A N 1
ATOM 657 C CA . ILE A 1 91 ? 21.064 -7.426 -19.822 1.00 89.88 91 ILE A CA 1
ATOM 658 C C . ILE A 1 91 ? 21.946 -8.570 -19.280 1.00 89.88 91 ILE A C 1
ATOM 660 O O . ILE A 1 91 ? 22.746 -9.131 -20.020 1.00 89.88 91 ILE A O 1
ATOM 664 N N . HIS A 1 92 ? 21.757 -8.945 -18.009 1.00 91.88 92 HIS A N 1
ATOM 665 C CA . HIS A 1 92 ? 22.437 -10.063 -17.344 1.00 91.88 92 HIS A CA 1
ATOM 666 C C . HIS A 1 92 ? 21.571 -11.338 -17.260 1.00 91.88 92 HIS A C 1
ATOM 668 O O . HIS A 1 92 ? 21.880 -12.233 -16.481 1.00 91.88 92 HIS A O 1
ATOM 674 N N . GLY A 1 93 ? 20.494 -11.441 -18.052 1.00 90.50 93 GLY A N 1
ATOM 675 C CA . GLY A 1 93 ? 19.600 -12.610 -18.067 1.00 90.50 93 GLY A CA 1
ATOM 676 C C . GLY A 1 93 ? 18.390 -12.528 -17.127 1.00 90.50 93 GLY A C 1
ATOM 677 O O . GLY A 1 93 ? 17.607 -13.472 -17.065 1.00 90.50 93 GLY A O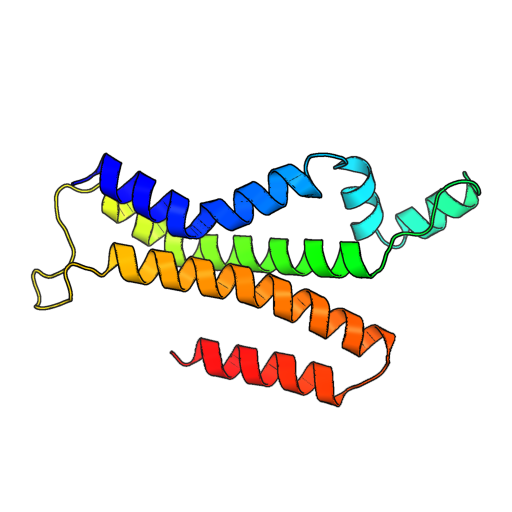 1
ATOM 678 N N . ASP A 1 94 ? 18.206 -11.406 -16.429 1.00 91.94 94 ASP A N 1
ATOM 679 C CA . ASP A 1 94 ? 17.019 -11.149 -15.607 1.00 91.94 94 ASP A CA 1
ATOM 680 C C . ASP A 1 94 ? 15.741 -10.978 -16.450 1.00 91.94 94 ASP A C 1
ATOM 682 O O . ASP A 1 94 ? 15.776 -10.664 -17.642 1.00 91.94 94 ASP A O 1
ATOM 686 N N . SER A 1 95 ? 14.574 -11.141 -15.820 1.00 92.06 95 SER A N 1
ATOM 687 C CA . SER A 1 95 ? 13.290 -10.999 -16.512 1.00 92.06 95 SER A CA 1
ATOM 688 C C . SER A 1 95 ? 13.027 -9.550 -16.960 1.00 92.06 95 SER A C 1
ATOM 690 O O . SER A 1 95 ? 13.073 -8.636 -16.130 1.00 92.06 95 SER A O 1
ATOM 692 N N . PRO A 1 96 ? 12.611 -9.317 -18.221 1.00 88.94 96 PRO A N 1
ATOM 693 C CA . PRO A 1 96 ? 12.226 -7.986 -18.694 1.00 88.94 96 PRO A CA 1
ATOM 694 C C . PRO A 1 96 ? 10.933 -7.465 -18.048 1.00 88.94 96 PRO A C 1
ATOM 696 O O . PRO A 1 96 ? 10.631 -6.279 -18.161 1.00 88.94 96 PRO A O 1
ATOM 699 N N . GLN A 1 97 ? 10.174 -8.330 -17.360 1.00 92.00 97 GLN A N 1
ATOM 700 C CA . GLN A 1 97 ? 8.941 -7.981 -16.640 1.00 92.00 97 GLN A CA 1
ATOM 701 C C . GLN A 1 97 ? 9.195 -7.492 -15.207 1.00 92.00 97 GLN A C 1
ATOM 703 O O . GLN A 1 97 ? 8.248 -7.340 -14.438 1.00 92.00 97 GLN A O 1
ATOM 708 N N . PHE A 1 98 ? 10.455 -7.245 -14.836 1.00 93.31 98 PHE A N 1
ATOM 709 C CA . PHE A 1 98 ? 10.848 -6.854 -13.483 1.00 93.31 98 PHE A CA 1
ATOM 710 C C . PHE A 1 98 ? 10.010 -5.694 -12.925 1.00 93.31 98 PHE A C 1
ATOM 712 O O . PHE A 1 98 ? 9.388 -5.848 -11.880 1.00 93.31 98 PHE A O 1
ATOM 719 N N . PHE A 1 99 ? 9.906 -4.575 -13.652 1.00 94.19 99 PHE A N 1
ATOM 720 C CA . PHE A 1 99 ? 9.142 -3.407 -13.193 1.00 94.19 99 PHE A CA 1
ATOM 721 C C . PHE A 1 99 ? 7.659 -3.712 -12.965 1.00 94.19 99 PHE A C 1
ATOM 723 O O . PHE A 1 99 ? 7.082 -3.257 -11.979 1.00 94.19 99 PHE A O 1
ATOM 730 N N . LEU A 1 100 ? 7.056 -4.505 -13.856 1.00 94.69 100 LEU A N 1
ATOM 731 C CA . LEU A 1 100 ? 5.651 -4.880 -13.753 1.00 94.69 100 LEU A CA 1
ATOM 732 C C . LEU A 1 100 ? 5.418 -5.789 -12.541 1.00 94.69 100 LEU A C 1
ATOM 734 O O . LEU A 1 100 ? 4.491 -5.556 -11.768 1.00 94.69 100 LEU A O 1
ATOM 738 N N . ASN A 1 101 ? 6.287 -6.783 -12.338 1.00 94.69 101 ASN A N 1
ATOM 739 C CA . ASN A 1 101 ? 6.210 -7.680 -11.190 1.00 94.69 101 ASN A CA 1
ATOM 740 C C . ASN A 1 101 ? 6.408 -6.925 -9.868 1.00 94.69 101 ASN A C 1
ATOM 742 O O . ASN A 1 101 ? 5.620 -7.093 -8.942 1.00 94.69 101 ASN A O 1
ATOM 746 N N . SER A 1 102 ? 7.405 -6.038 -9.797 1.00 95.19 102 SER A N 1
ATOM 747 C CA . SER A 1 102 ? 7.627 -5.188 -8.624 1.00 95.19 102 SER A CA 1
ATOM 748 C C . SER A 1 102 ? 6.409 -4.315 -8.315 1.00 95.19 102 SER A C 1
ATOM 750 O O . SER A 1 102 ? 6.008 -4.245 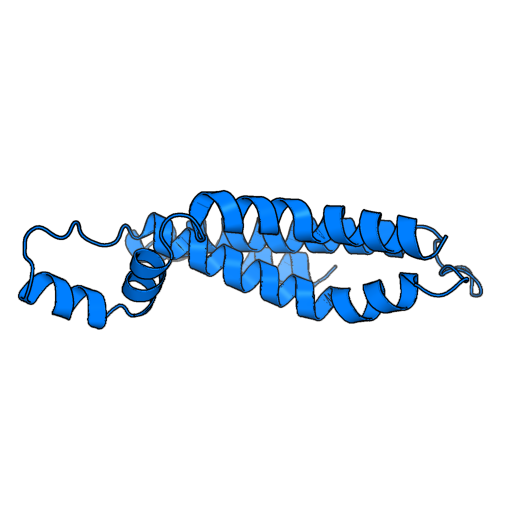-7.159 1.00 95.19 102 SER A O 1
ATOM 752 N N . ALA A 1 103 ? 5.764 -3.724 -9.328 1.00 97.12 103 ALA A N 1
ATOM 753 C CA . ALA A 1 103 ? 4.561 -2.918 -9.124 1.00 97.12 103 ALA A CA 1
ATOM 754 C C . ALA A 1 103 ? 3.397 -3.729 -8.522 1.00 97.12 103 ALA A C 1
ATOM 756 O O . ALA A 1 103 ? 2.741 -3.263 -7.588 1.00 97.12 103 ALA A O 1
ATOM 757 N N . PHE A 1 104 ? 3.153 -4.948 -9.017 1.00 97.12 104 PHE A N 1
ATOM 758 C CA . PHE A 1 104 ? 2.126 -5.834 -8.456 1.00 97.12 104 PHE A CA 1
ATOM 759 C C . PHE A 1 104 ? 2.463 -6.297 -7.039 1.00 97.12 104 PHE A C 1
ATOM 761 O O . PHE A 1 104 ? 1.583 -6.297 -6.179 1.00 97.12 104 PHE A O 1
ATOM 768 N N . MET A 1 105 ? 3.722 -6.642 -6.766 1.00 95.56 105 MET A N 1
ATOM 769 C CA . MET A 1 105 ? 4.149 -7.018 -5.416 1.00 95.56 105 MET A CA 1
ATOM 770 C C . MET A 1 105 ? 3.962 -5.855 -4.438 1.00 95.56 105 MET A C 1
ATOM 772 O O . MET A 1 105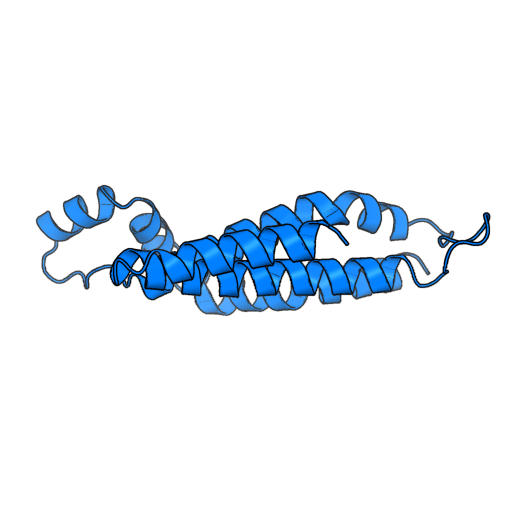 ? 3.411 -6.050 -3.356 1.00 95.56 105 MET A O 1
ATOM 776 N N . THR A 1 106 ? 4.309 -4.628 -4.835 1.00 97.19 106 THR A N 1
ATOM 777 C CA . THR A 1 106 ? 4.051 -3.427 -4.031 1.00 97.19 106 THR A CA 1
ATOM 778 C C . THR A 1 106 ? 2.563 -3.235 -3.749 1.00 97.19 106 THR A C 1
ATOM 780 O O . THR A 1 106 ? 2.195 -3.002 -2.597 1.00 97.19 106 THR A O 1
AT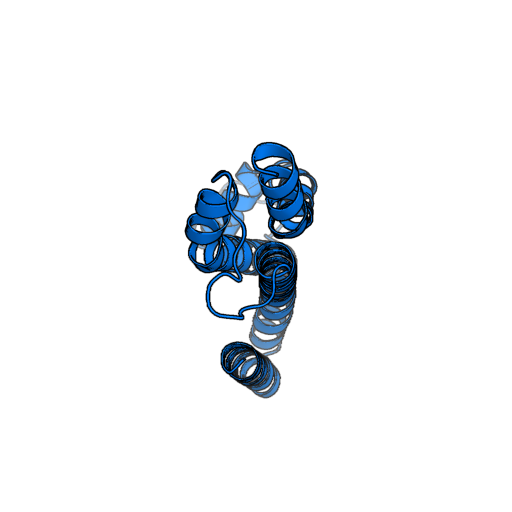OM 783 N N . LEU A 1 107 ? 1.696 -3.392 -4.754 1.00 97.44 107 LEU A N 1
ATOM 784 C CA . LEU A 1 107 ? 0.246 -3.334 -4.559 1.00 97.44 107 LEU A CA 1
ATOM 785 C C . LEU A 1 107 ? -0.231 -4.369 -3.530 1.00 97.44 107 LEU A C 1
ATOM 787 O O . LEU A 1 107 ? -0.978 -4.027 -2.610 1.00 97.44 107 LEU A O 1
ATOM 791 N N . VAL A 1 108 ? 0.203 -5.625 -3.675 1.00 96.75 108 VAL A N 1
ATOM 792 C CA . VAL A 1 108 ? -0.165 -6.714 -2.760 1.00 96.75 108 VAL A CA 1
ATOM 793 C C . VAL A 1 108 ? 0.279 -6.388 -1.337 1.00 96.75 108 VAL A C 1
ATOM 795 O O . VAL A 1 108 ? -0.531 -6.505 -0.421 1.00 96.75 108 VAL A O 1
ATOM 798 N N . ILE A 1 109 ? 1.509 -5.904 -1.141 1.00 96.12 109 ILE A N 1
ATOM 799 C CA . ILE A 1 109 ? 2.018 -5.503 0.178 1.00 96.12 109 ILE A CA 1
ATOM 800 C C . ILE A 1 109 ? 1.193 -4.364 0.781 1.00 96.12 109 ILE A C 1
ATOM 802 O O . ILE A 1 109 ? 0.866 -4.426 1.970 1.00 96.12 109 ILE A O 1
ATOM 806 N N . ILE A 1 110 ? 0.816 -3.353 -0.010 1.00 97.44 110 ILE A N 1
ATOM 807 C CA . ILE A 1 110 ? -0.013 -2.243 0.478 1.00 97.44 110 ILE A CA 1
ATOM 808 C C . ILE A 1 110 ? -1.388 -2.754 0.924 1.00 97.44 110 ILE A C 1
ATOM 810 O O . ILE A 1 110 ? -1.824 -2.452 2.035 1.00 97.44 110 ILE A O 1
ATOM 814 N N . MET A 1 111 ? -2.064 -3.555 0.095 1.00 96.62 111 MET A N 1
ATOM 815 C CA . MET A 1 111 ? -3.376 -4.120 0.440 1.00 96.62 111 MET A CA 1
ATOM 816 C C . MET A 1 111 ? -3.296 -5.036 1.660 1.00 96.62 111 MET A C 1
ATOM 818 O O . MET A 1 111 ? -4.164 -5.002 2.532 1.00 96.62 111 MET A O 1
ATOM 822 N N . LEU A 1 112 ? -2.230 -5.823 1.761 1.00 96.69 112 LEU A N 1
ATOM 823 C CA . LEU A 1 112 ? -2.042 -6.742 2.867 1.00 96.69 112 LEU A CA 1
ATOM 824 C C . LEU A 1 112 ? -1.796 -6.005 4.189 1.00 96.69 112 LEU A C 1
ATOM 826 O O . LEU A 1 112 ? -2.351 -6.413 5.203 1.00 96.69 112 LEU A O 1
ATOM 830 N N . HIS A 1 113 ? -1.095 -4.867 4.181 1.00 97.06 113 HIS A N 1
ATOM 831 C CA . HIS A 1 113 ? -0.983 -3.996 5.358 1.00 97.06 113 HIS A CA 1
ATOM 832 C C . HIS A 1 113 ? -2.324 -3.396 5.795 1.00 97.06 113 HIS A C 1
ATOM 834 O O . HIS A 1 113 ? -2.569 -3.280 6.997 1.00 97.06 113 HIS A O 1
ATOM 840 N N . VAL A 1 114 ? -3.223 -3.067 4.859 1.00 96.31 114 VAL A N 1
ATOM 841 C CA . VAL A 1 114 ? -4.593 -2.646 5.201 1.00 96.31 114 VAL A CA 1
ATOM 842 C C . VAL A 1 114 ? -5.326 -3.777 5.926 1.00 96.31 114 VAL A C 1
ATOM 844 O O . VAL A 1 114 ? -5.884 -3.558 7.004 1.00 96.31 114 VAL A O 1
ATOM 847 N N . PHE A 1 115 ? -5.293 -4.996 5.380 1.00 96.12 115 PHE A N 1
ATOM 848 C CA . PHE A 1 115 ? -5.955 -6.149 5.997 1.00 96.12 115 PHE A CA 1
ATOM 849 C C . PHE A 1 115 ? -5.337 -6.532 7.343 1.00 96.12 115 PHE A C 1
ATOM 851 O O . PHE A 1 115 ? -6.069 -6.734 8.313 1.00 96.12 115 PHE A O 1
ATOM 858 N N . TRP A 1 116 ? -4.008 -6.580 7.433 1.00 97.06 116 TRP A N 1
ATOM 859 C CA . TRP A 1 116 ? -3.299 -6.821 8.685 1.00 97.06 116 TRP A CA 1
ATOM 860 C C . TRP A 1 116 ? -3.625 -5.766 9.727 1.00 97.06 116 TRP A C 1
ATOM 862 O O . TRP A 1 116 ? -3.901 -6.145 10.858 1.00 97.06 116 TRP A O 1
ATOM 872 N N . GLY A 1 117 ? -3.677 -4.483 9.361 1.00 94.81 117 GLY A N 1
ATOM 873 C CA . GLY A 1 117 ? -4.095 -3.414 10.268 1.00 94.81 117 GLY A CA 1
ATOM 874 C C . GLY A 1 117 ? -5.482 -3.683 10.853 1.00 94.81 117 GLY A C 1
ATOM 875 O O . GLY A 1 117 ? -5.642 -3.732 12.071 1.00 94.81 117 GLY A O 1
ATOM 876 N N . ILE A 1 118 ? -6.477 -3.959 10.006 1.00 94.62 118 ILE A N 1
ATOM 877 C CA . ILE A 1 118 ? -7.850 -4.246 10.454 1.00 94.62 118 ILE A CA 1
ATOM 878 C C . ILE A 1 118 ? -7.895 -5.455 11.399 1.00 94.62 118 ILE A C 1
ATOM 880 O O . ILE A 1 118 ? -8.472 -5.368 12.484 1.00 94.62 118 ILE A O 1
ATOM 884 N N . VAL A 1 119 ? -7.273 -6.570 11.011 1.00 95.50 119 VAL A N 1
ATOM 885 C CA . VAL A 1 119 ? -7.274 -7.814 11.800 1.00 95.50 119 VAL A CA 1
ATOM 886 C C . VAL A 1 119 ? -6.494 -7.650 13.108 1.00 95.50 119 VAL A C 1
ATOM 888 O O . VAL A 1 119 ? -6.908 -8.175 14.141 1.00 95.50 119 VAL A O 1
ATOM 891 N N . PHE A 1 120 ? -5.395 -6.897 13.089 1.00 95.06 120 PHE A N 1
ATOM 892 C CA . PHE A 1 120 ? -4.581 -6.606 14.264 1.00 95.06 120 PHE A CA 1
ATOM 893 C C . PHE A 1 120 ? -5.379 -5.820 15.305 1.00 95.06 120 PHE A C 1
ATOM 895 O O . PHE A 1 120 ? -5.493 -6.254 16.450 1.00 95.06 120 PHE A O 1
ATOM 902 N N . PHE A 1 121 ? -5.996 -4.704 14.910 1.00 91.69 121 PHE A N 1
ATOM 903 C CA . PHE A 1 121 ? -6.794 -3.898 15.835 1.00 91.69 121 PHE A CA 1
ATOM 904 C C . PHE A 1 121 ? -8.063 -4.627 16.311 1.00 91.69 121 PHE A C 1
ATOM 906 O O . PHE A 1 121 ? -8.409 -4.500 17.485 1.00 91.69 121 PHE A O 1
ATOM 913 N N . ASP A 1 122 ? -8.712 -5.443 15.470 1.00 92.62 122 ASP A N 1
ATOM 914 C CA . ASP A 1 122 ? -9.835 -6.307 15.891 1.00 92.62 122 ASP A CA 1
ATOM 915 C C . ASP A 1 122 ? -9.392 -7.360 16.927 1.00 92.62 122 ASP A C 1
ATOM 917 O O . ASP A 1 122 ? -10.090 -7.617 17.913 1.00 92.62 122 ASP A O 1
ATOM 921 N N . GLY A 1 123 ? -8.201 -7.940 16.743 1.00 91.94 123 GLY A N 1
ATOM 922 C CA . GLY A 1 123 ? -7.579 -8.857 17.697 1.00 91.94 123 GLY A CA 1
ATOM 923 C C . GLY A 1 123 ? -7.264 -8.191 19.039 1.00 91.94 123 GLY A C 1
ATOM 924 O O . GLY A 1 123 ? -7.539 -8.785 20.086 1.00 91.94 123 GLY A O 1
ATOM 925 N N . CYS A 1 124 ? -6.751 -6.957 19.009 1.00 90.19 124 CYS A N 1
ATOM 926 C CA . CYS A 1 124 ? -6.509 -6.136 20.197 1.00 90.19 124 CYS A CA 1
ATOM 927 C C . CYS A 1 124 ? -7.812 -5.816 20.941 1.00 90.19 124 CYS A C 1
ATOM 929 O O . CYS A 1 124 ? -7.882 -6.008 22.152 1.00 90.19 124 CYS A O 1
ATOM 931 N N . GLU A 1 125 ? -8.863 -5.394 20.230 1.00 88.38 125 GLU A N 1
ATOM 932 C CA . GLU A 1 125 ? -10.160 -5.055 20.833 1.00 88.38 125 GLU A CA 1
ATOM 933 C C . GLU A 1 125 ? -10.809 -6.268 21.516 1.00 88.38 125 GLU A C 1
ATOM 935 O O . GLU A 1 125 ? -11.348 -6.166 22.619 1.00 88.38 125 GLU A O 1
ATOM 940 N N . LYS A 1 126 ? -10.709 -7.450 20.898 1.00 91.25 126 LYS A N 1
ATOM 941 C CA . LYS A 1 126 ? -11.283 -8.693 21.434 1.00 91.25 126 LYS A CA 1
ATOM 942 C C . LYS A 1 126 ? -10.358 -9.433 22.407 1.00 91.25 126 LYS A C 1
ATOM 944 O O . LYS A 1 126 ? -10.727 -10.519 22.852 1.00 91.25 126 LYS A O 1
ATOM 949 N N . ASN A 1 127 ? -9.173 -8.895 22.720 1.00 91.69 127 ASN A N 1
ATOM 950 C CA . ASN A 1 127 ? -8.129 -9.553 23.523 1.00 91.69 127 ASN A CA 1
ATOM 951 C C . ASN A 1 127 ? -7.762 -10.971 23.027 1.00 91.69 127 ASN A C 1
ATOM 953 O O . ASN A 1 127 ? -7.453 -11.877 23.806 1.00 91.69 127 ASN A O 1
ATOM 957 N N . LYS A 1 128 ? -7.803 -11.188 21.708 1.00 94.56 128 LYS A N 1
ATOM 958 C CA . LYS A 1 128 ? -7.547 -12.488 21.071 1.00 94.56 128 LYS A CA 1
ATOM 959 C C . LYS A 1 128 ? -6.110 -12.573 20.564 1.00 94.56 128 LYS A C 1
ATOM 961 O O . LYS A 1 128 ? -5.837 -12.377 19.382 1.00 94.56 128 LYS A O 1
ATOM 966 N N . TRP A 1 129 ? -5.192 -12.940 21.453 1.00 93.31 129 TRP A N 1
ATOM 967 C CA . TRP A 1 129 ? -3.748 -13.015 21.179 1.00 93.31 129 TRP A CA 1
ATOM 968 C C . TRP A 1 129 ? -3.359 -13.906 19.991 1.00 93.31 129 TRP A C 1
ATOM 970 O O . TRP A 1 129 ? -2.416 -13.595 19.267 1.00 93.31 129 TRP A O 1
ATOM 980 N N . TYR A 1 130 ? -4.108 -14.983 19.740 1.00 94.69 130 TYR A N 1
ATOM 981 C CA . TYR A 1 130 ? -3.851 -15.873 18.603 1.00 94.69 130 TYR A CA 1
ATOM 982 C C . TYR A 1 130 ? -4.033 -15.171 17.242 1.00 94.69 130 TYR A C 1
ATOM 984 O O . TYR A 1 130 ? -3.354 -15.515 16.274 1.00 94.69 130 TYR A O 1
ATOM 992 N N . ILE A 1 131 ? -4.906 -14.158 17.163 1.00 94.38 131 ILE A N 1
ATOM 993 C CA . ILE A 1 131 ? -5.107 -13.349 15.952 1.00 94.38 131 ILE A CA 1
ATOM 994 C C . ILE A 1 131 ? -3.875 -12.476 15.700 1.00 94.38 131 ILE A C 1
ATOM 996 O O . ILE A 1 131 ? -3.370 -12.439 14.581 1.00 94.38 131 ILE A O 1
ATOM 1000 N N . LEU A 1 132 ? -3.343 -11.843 16.750 1.00 94.56 132 LEU A N 1
ATOM 1001 C CA . LEU A 1 132 ? -2.127 -11.025 16.663 1.00 94.56 132 LEU A CA 1
ATOM 1002 C C . LEU A 1 132 ? -0.927 -11.858 16.205 1.00 94.56 132 LEU A C 1
ATOM 1004 O O . LEU A 1 132 ? -0.190 -11.444 15.311 1.00 94.56 132 LEU A O 1
ATOM 1008 N N . LEU A 1 133 ? -0.778 -13.065 16.760 1.00 95.31 133 LEU A N 1
ATOM 1009 C CA . LEU A 1 133 ? 0.264 -13.998 16.338 1.00 95.31 133 LEU A CA 1
ATOM 1010 C C . LEU A 1 133 ? 0.109 -14.385 14.860 1.00 95.31 133 LEU A C 1
ATOM 1012 O O . LEU A 1 133 ? 1.097 -14.442 14.138 1.00 95.31 133 LEU A O 1
ATOM 1016 N N . THR A 1 134 ? -1.120 -14.601 14.388 1.00 95.31 134 THR A N 1
ATOM 1017 C CA . THR A 1 134 ? -1.384 -14.932 12.977 1.00 95.31 134 THR A CA 1
ATOM 1018 C C . THR A 1 134 ? -0.985 -13.785 12.045 1.00 95.31 134 THR A C 1
ATOM 1020 O O . THR A 1 134 ? -0.352 -14.022 11.016 1.00 95.31 134 THR A O 1
ATOM 1023 N N . VAL A 1 135 ? -1.293 -12.536 12.410 1.00 96.69 135 VAL A N 1
ATOM 1024 C CA . VAL A 1 135 ? -0.853 -11.351 11.651 1.00 96.69 135 VAL A CA 1
ATOM 1025 C C . VAL A 1 135 ? 0.675 -11.289 11.587 1.00 96.69 135 VAL A C 1
ATOM 1027 O O . VAL A 1 135 ? 1.232 -11.151 10.502 1.00 96.69 135 VAL A O 1
ATOM 1030 N N . LEU A 1 136 ? 1.361 -11.479 12.716 1.00 95.94 136 LEU A N 1
ATOM 1031 C CA . LEU A 1 136 ? 2.825 -11.467 12.764 1.00 95.94 136 LEU A CA 1
ATOM 1032 C C . LEU A 1 136 ? 3.448 -12.573 11.897 1.00 95.94 136 LEU A C 1
ATOM 1034 O O . LEU A 1 136 ? 4.370 -12.312 11.126 1.00 95.94 136 LEU A O 1
ATOM 1038 N N . LEU A 1 137 ? 2.937 -13.803 12.001 1.00 96.38 137 LEU A N 1
ATOM 1039 C CA . LEU A 1 137 ? 3.447 -14.945 11.240 1.00 96.38 137 LEU A CA 1
ATOM 1040 C C . LEU A 1 137 ? 3.215 -14.780 9.739 1.00 96.38 137 LEU A C 1
ATOM 1042 O O . LEU A 1 137 ? 4.114 -15.054 8.950 1.00 96.38 137 LEU A O 1
ATOM 1046 N N . THR A 1 138 ? 2.033 -14.309 9.339 1.00 96.50 138 THR A N 1
ATOM 1047 C CA . THR A 1 138 ? 1.737 -14.052 7.921 1.00 96.50 138 THR A CA 1
ATOM 1048 C C . THR A 1 138 ? 2.579 -12.901 7.371 1.00 96.50 138 THR A C 1
ATOM 1050 O O . THR A 1 138 ? 3.054 -13.000 6.241 1.00 96.50 138 THR A O 1
ATOM 1053 N N . HIS A 1 139 ? 2.850 -11.864 8.169 1.00 95.75 139 HIS A N 1
ATOM 1054 C CA . HIS A 1 139 ? 3.769 -10.792 7.789 1.00 95.75 139 HIS A CA 1
ATOM 1055 C C . HIS A 1 139 ? 5.192 -11.299 7.575 1.00 95.75 139 HIS A C 1
ATOM 1057 O O . HIS A 1 139 ? 5.823 -10.969 6.566 1.00 95.75 139 HIS A O 1
ATOM 1063 N N . LEU A 1 140 ? 5.698 -12.116 8.500 1.00 95.38 140 LEU A N 1
ATOM 1064 C CA . LEU A 1 140 ? 7.028 -12.702 8.382 1.00 95.38 140 LEU A CA 1
ATOM 1065 C C . LEU A 1 140 ? 7.118 -13.626 7.163 1.00 95.38 140 LEU A C 1
ATOM 1067 O O . LEU A 1 140 ? 8.059 -13.501 6.391 1.00 95.38 140 LEU A O 1
ATOM 1071 N N . LEU A 1 141 ? 6.114 -14.482 6.948 1.00 95.25 141 LEU A N 1
ATOM 1072 C CA . LEU A 1 141 ? 6.041 -15.381 5.794 1.00 95.25 141 LEU A CA 1
ATOM 1073 C C . LEU A 1 141 ? 6.163 -14.609 4.472 1.00 95.25 141 LEU A C 1
ATOM 1075 O O . LEU A 1 141 ? 7.004 -14.937 3.641 1.00 95.25 141 LEU A O 1
ATOM 1079 N N . VAL A 1 142 ? 5.358 -13.561 4.287 1.00 94.19 142 VAL A N 1
ATOM 1080 C CA . VAL A 1 142 ? 5.379 -12.762 3.051 1.00 94.19 142 VAL A CA 1
ATOM 1081 C C . VAL A 1 142 ? 6.695 -11.998 2.890 1.00 94.19 142 VAL A C 1
ATOM 1083 O O . VAL A 1 142 ? 7.157 -11.829 1.771 1.00 94.19 142 VAL A O 1
ATOM 1086 N N . SER A 1 143 ? 7.342 -11.605 3.989 1.00 89.25 143 SER A N 1
ATOM 1087 C CA . SER A 1 143 ? 8.642 -10.917 3.956 1.00 89.25 143 SER A CA 1
ATOM 1088 C C . SER A 1 143 ? 9.828 -11.839 3.632 1.00 89.25 143 SER A C 1
ATOM 1090 O O . SER A 1 143 ? 10.937 -11.346 3.454 1.00 89.25 143 SER A O 1
ATOM 1092 N N . THR A 1 144 ? 9.629 -13.163 3.596 1.00 88.00 144 THR A N 1
ATOM 1093 C CA . THR A 1 144 ? 10.684 -14.122 3.208 1.00 88.00 144 THR A CA 1
ATOM 1094 C C . THR A 1 144 ? 10.753 -14.389 1.703 1.00 88.00 144 THR A C 1
ATOM 1096 O O . THR A 1 144 ? 11.638 -15.129 1.272 1.00 88.00 144 THR A O 1
ATOM 1099 N N . GLN A 1 145 ? 9.833 -13.818 0.919 1.00 67.75 145 GLN A N 1
ATOM 1100 C CA . GLN A 1 145 ? 9.813 -13.889 -0.546 1.00 67.75 145 GLN A CA 1
ATOM 1101 C C . GLN A 1 145 ? 10.457 -12.649 -1.160 1.00 67.75 145 GLN A C 1
ATOM 1103 O O . GLN A 1 145 ? 11.167 -12.822 -2.174 1.00 67.75 145 GLN A O 1
#

Organism: Rattus norvegicus (NCBI:txid10116)